Protein AF-A0A2X0KEW1-F1 (afdb_monomer)

Structure (mmCIF, N/CA/C/O backbone):
data_AF-A0A2X0KEW1-F1
#
_entry.id   AF-A0A2X0KEW1-F1
#
loop_
_atom_site.group_PDB
_atom_site.id
_atom_site.type_symbol
_atom_site.label_atom_id
_atom_site.label_alt_id
_atom_site.label_comp_id
_atom_site.label_asym_id
_atom_site.label_entity_id
_atom_site.label_seq_id
_atom_site.pdbx_PDB_ins_code
_atom_site.Cartn_x
_atom_site.Cartn_y
_atom_site.Cartn_z
_atom_site.occupancy
_atom_site.B_iso_or_equiv
_atom_site.auth_seq_id
_atom_site.auth_comp_id
_atom_site.auth_asym_id
_atom_site.auth_atom_id
_atom_site.pdbx_PDB_model_num
ATOM 1 N N . MET A 1 1 ? 1.247 6.894 4.097 1.00 54.88 1 MET A N 1
ATOM 2 C CA . MET A 1 1 ? 2.556 7.555 3.859 1.00 54.88 1 MET A CA 1
ATOM 3 C C . MET A 1 1 ? 3.491 6.530 3.235 1.00 54.88 1 MET A C 1
ATOM 5 O O . MET A 1 1 ? 3.409 5.375 3.637 1.00 54.88 1 MET A O 1
ATOM 9 N N . SER A 1 2 ? 4.317 6.919 2.262 1.00 57.72 2 SER A N 1
ATOM 10 C CA . SER A 1 2 ? 5.411 6.072 1.765 1.00 57.72 2 SER A CA 1
ATOM 11 C C . SER A 1 2 ? 6.691 6.501 2.470 1.00 57.72 2 SER A C 1
ATOM 13 O O . SER A 1 2 ? 7.036 7.681 2.431 1.00 57.72 2 SER A O 1
ATOM 15 N N . MET A 1 3 ? 7.347 5.578 3.164 1.00 66.81 3 MET A N 1
ATOM 16 C CA . MET A 1 3 ? 8.623 5.821 3.834 1.00 66.81 3 MET A CA 1
ATOM 17 C C . MET A 1 3 ? 9.450 4.550 3.678 1.00 66.81 3 MET A C 1
ATOM 19 O O . MET A 1 3 ? 8.982 3.484 4.063 1.00 66.81 3 MET A O 1
ATOM 23 N N . GLU A 1 4 ? 10.627 4.652 3.056 1.00 68.94 4 GLU A N 1
ATOM 24 C CA . GLU A 1 4 ? 11.526 3.507 2.824 1.00 68.94 4 GLU A CA 1
ATOM 25 C C . GLU A 1 4 ? 10.845 2.312 2.125 1.00 68.94 4 GLU A C 1
ATOM 27 O O . GLU A 1 4 ? 10.692 1.252 2.720 1.00 68.94 4 GLU A O 1
ATOM 32 N N . GLN A 1 5 ? 10.391 2.492 0.873 1.00 82.25 5 GLN A N 1
ATOM 33 C CA . GLN A 1 5 ? 9.721 1.468 0.031 1.00 82.25 5 GLN A CA 1
ATOM 34 C C . GLN A 1 5 ? 8.564 0.698 0.708 1.00 82.25 5 GLN A C 1
ATOM 36 O O . GLN A 1 5 ? 8.095 -0.318 0.195 1.00 82.25 5 GLN A O 1
ATOM 41 N N . LYS A 1 6 ? 8.054 1.220 1.827 1.00 84.00 6 LYS A N 1
ATOM 42 C CA . LYS A 1 6 ? 6.966 0.651 2.611 1.00 84.00 6 LYS A CA 1
ATOM 43 C C . LYS A 1 6 ? 5.795 1.614 2.658 1.00 84.00 6 LYS A C 1
ATOM 45 O O . LYS A 1 6 ? 5.957 2.828 2.823 1.00 84.00 6 LYS A O 1
ATOM 50 N N . LEU A 1 7 ? 4.602 1.050 2.547 1.00 85.25 7 LEU A N 1
ATOM 51 C CA . LEU A 1 7 ? 3.351 1.737 2.813 1.00 85.25 7 LEU A CA 1
ATOM 52 C C . LEU A 1 7 ? 2.840 1.321 4.180 1.00 85.25 7 LEU A C 1
ATOM 54 O O . LEU A 1 7 ? 2.822 0.143 4.505 1.00 85.25 7 LEU A O 1
ATOM 58 N N . TYR A 1 8 ? 2.398 2.302 4.957 1.00 86.25 8 TYR A N 1
ATOM 59 C CA . TYR A 1 8 ? 1.833 2.076 6.282 1.00 86.25 8 TYR A CA 1
ATOM 60 C C . TYR A 1 8 ? 0.355 2.450 6.283 1.00 86.25 8 TYR A C 1
ATOM 62 O O . TYR A 1 8 ? 0.009 3.587 5.931 1.00 86.25 8 TYR A O 1
ATOM 70 N N . ALA A 1 9 ? -0.487 1.515 6.718 1.00 85.12 9 ALA A N 1
ATOM 71 C CA . ALA A 1 9 ? -1.858 1.775 7.121 1.00 85.12 9 ALA A CA 1
ATOM 72 C C . ALA A 1 9 ? -1.873 2.142 8.611 1.00 85.12 9 ALA A C 1
ATOM 74 O O . ALA A 1 9 ? -1.269 1.459 9.444 1.00 85.12 9 ALA A O 1
ATOM 75 N N . ARG A 1 10 ? -2.536 3.251 8.944 1.00 86.81 10 ARG A N 1
ATOM 76 C CA . ARG A 1 10 ? -2.697 3.729 10.321 1.00 86.81 10 ARG A CA 1
ATOM 77 C C . ARG A 1 10 ? -4.163 4.044 10.577 1.00 86.81 10 ARG A C 1
ATOM 79 O O . ARG A 1 10 ? -4.792 4.655 9.716 1.00 86.81 10 ARG A O 1
ATOM 86 N N . ALA A 1 11 ? -4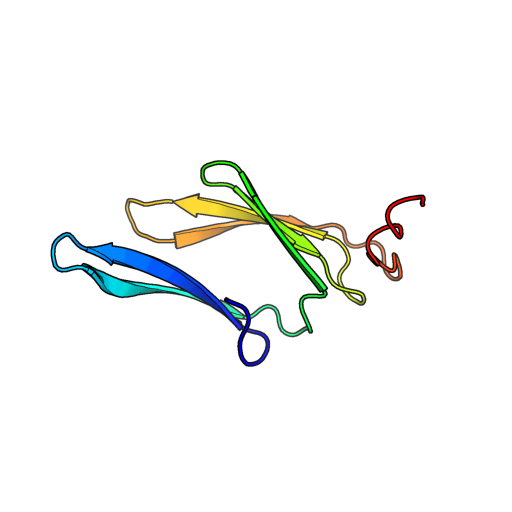.671 3.652 11.739 1.00 84.69 11 ALA A N 1
ATOM 87 C CA . ALA A 1 11 ? -5.987 4.062 12.220 1.00 84.69 11 ALA A CA 1
ATOM 88 C C . ALA A 1 11 ? -5.827 5.262 13.154 1.00 84.69 11 ALA A C 1
ATOM 90 O O . ALA A 1 11 ? -4.821 5.365 13.857 1.00 84.69 11 ALA A O 1
ATOM 91 N N . LEU A 1 12 ? -6.797 6.174 13.115 1.00 85.94 12 LEU A N 1
ATOM 92 C CA . LEU A 1 12 ? -6.894 7.297 14.038 1.00 85.94 12 LEU A CA 1
ATOM 93 C C . LEU A 1 12 ? -7.858 6.903 15.158 1.00 85.94 12 LEU A C 1
ATOM 95 O O . LEU A 1 12 ? -9.046 6.719 14.903 1.00 85.94 12 LEU A O 1
ATOM 99 N N . GLU A 1 13 ? -7.332 6.757 16.367 1.00 87.56 13 GLU A N 1
ATOM 100 C CA . GLU A 1 13 ? -8.118 6.465 17.565 1.00 87.56 13 GLU A CA 1
ATOM 101 C C . GLU A 1 13 ? -8.769 7.742 18.134 1.00 87.56 13 GLU A C 1
ATOM 103 O O . GLU A 1 13 ? -8.314 8.850 17.823 1.00 87.56 13 GLU A O 1
ATOM 108 N N . PRO A 1 14 ? -9.810 7.620 18.985 1.00 87.31 14 PRO A N 1
ATOM 109 C CA . PRO A 1 14 ? -10.532 8.758 19.565 1.00 87.31 14 PRO A CA 1
ATOM 110 C C . PRO A 1 14 ? -9.655 9.787 20.289 1.00 87.31 14 PRO A C 1
ATOM 112 O O . PRO A 1 14 ? -9.985 10.968 20.282 1.00 87.31 14 PRO A O 1
ATOM 115 N N . ASP A 1 15 ? -8.522 9.362 20.852 1.00 92.25 15 ASP A N 1
ATOM 116 C CA . ASP A 1 15 ? -7.558 10.235 21.538 1.00 92.25 15 ASP A CA 1
ATOM 117 C C . ASP A 1 15 ? -6.554 10.902 20.573 1.00 92.25 15 ASP A C 1
ATOM 119 O O . ASP A 1 15 ? -5.455 11.286 20.968 1.00 92.25 15 ASP A O 1
ATOM 123 N N . GLU A 1 16 ? -6.899 10.992 19.284 1.00 84.88 16 GLU A N 1
ATOM 124 C CA . GLU A 1 16 ? -6.061 11.537 18.204 1.00 84.88 16 GLU A CA 1
ATOM 125 C C . GLU A 1 16 ? -4.727 10.791 18.010 1.00 84.88 16 GLU A C 1
ATOM 127 O O . GLU A 1 16 ? -3.766 11.297 17.422 1.00 84.88 16 GLU A O 1
ATOM 132 N N . VAL A 1 17 ? -4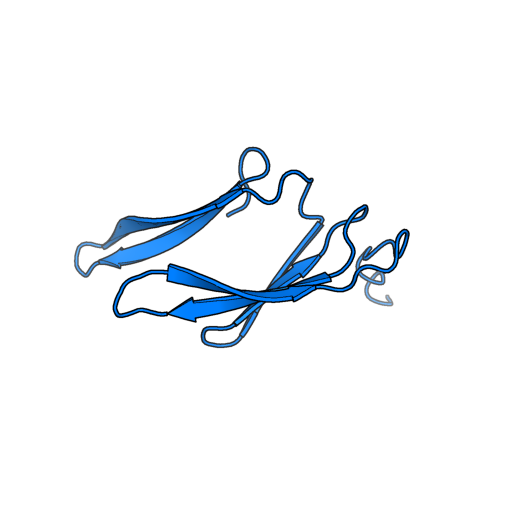.667 9.542 18.475 1.00 88.19 17 VAL A N 1
ATOM 133 C CA . VAL A 1 17 ? -3.483 8.694 18.358 1.00 88.19 17 VAL A CA 1
ATOM 134 C C . VAL A 1 17 ? -3.550 7.893 17.065 1.00 88.19 17 VAL A C 1
ATOM 136 O O . VAL A 1 17 ? -4.497 7.149 16.819 1.00 88.19 17 VAL A O 1
ATOM 139 N N . PHE A 1 18 ? -2.500 7.992 16.249 1.00 87.44 18 PHE A N 1
ATOM 140 C CA . PHE A 1 18 ? -2.328 7.097 15.111 1.00 87.44 18 PHE A CA 1
ATOM 141 C C . PHE A 1 18 ? -1.695 5.781 15.551 1.00 87.44 18 PHE A C 1
ATOM 143 O O . PHE A 1 18 ? -0.505 5.740 15.872 1.00 87.44 18 PHE A O 1
ATOM 150 N N . ILE A 1 19 ? -2.456 4.695 15.480 1.00 87.44 19 ILE A N 1
ATOM 151 C CA . ILE A 1 19 ? -1.930 3.348 15.699 1.00 87.44 19 ILE A CA 1
ATOM 152 C C . ILE A 1 19 ? -1.515 2.723 14.367 1.00 87.44 19 ILE A C 1
ATOM 154 O O . ILE A 1 19 ? -2.172 2.903 13.339 1.00 87.44 19 ILE A O 1
ATOM 158 N N . ALA A 1 20 ?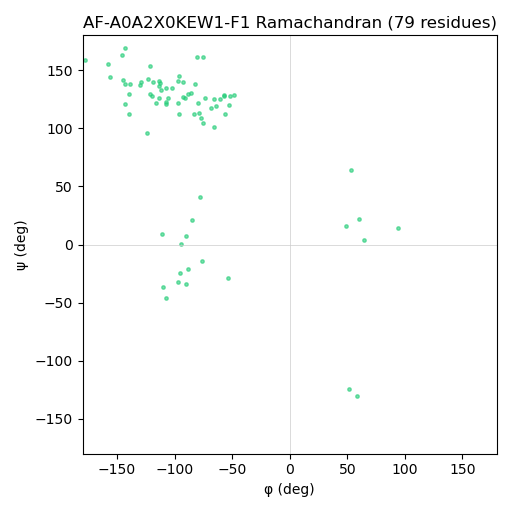 -0.385 2.015 14.362 1.00 86.31 20 ALA A N 1
ATOM 159 C CA . ALA A 1 20 ? 0.042 1.248 13.198 1.00 86.31 20 ALA A CA 1
ATOM 160 C C . ALA A 1 20 ? -0.833 0.001 13.074 1.00 86.31 20 ALA A C 1
ATOM 162 O O . ALA A 1 20 ? -0.955 -0.768 14.023 1.00 86.31 20 ALA A O 1
ATOM 163 N N . VAL A 1 21 ? -1.432 -0.175 11.901 1.00 86.50 21 VAL A N 1
ATOM 164 C CA . VAL A 1 21 ? -2.414 -1.229 11.655 1.00 86.50 21 VAL A CA 1
ATOM 165 C C . VAL A 1 21 ? -1.817 -2.325 10.779 1.00 86.50 21 VAL A C 1
ATOM 167 O O . VAL A 1 21 ? -1.933 -3.506 11.086 1.00 86.50 21 VAL A O 1
ATOM 170 N N . GLU A 1 22 ? -1.141 -1.935 9.700 1.00 88.38 22 GLU A N 1
ATOM 171 C CA . GLU A 1 22 ? -0.513 -2.860 8.758 1.00 88.38 22 GLU A CA 1
ATOM 172 C C . GLU A 1 22 ? 0.601 -2.133 7.983 1.00 88.38 22 GLU A C 1
ATOM 174 O O . GLU A 1 22 ? 0.587 -0.897 7.877 1.00 88.38 22 GLU A O 1
ATOM 179 N N . PHE A 1 23 ? 1.585 -2.879 7.473 1.00 87.50 23 PHE A N 1
ATOM 180 C CA . PHE A 1 23 ? 2.532 -2.359 6.492 1.00 87.50 23 PHE A CA 1
ATOM 181 C C . PHE A 1 23 ? 2.643 -3.273 5.266 1.00 87.50 23 PHE A C 1
ATOM 183 O O . PHE A 1 23 ? 2.780 -4.489 5.385 1.00 87.50 23 PHE A O 1
ATOM 190 N N . LEU A 1 24 ? 2.726 -2.655 4.091 1.00 87.75 24 LEU A N 1
ATOM 191 C CA . LEU A 1 24 ? 3.048 -3.324 2.841 1.00 87.75 24 LEU A CA 1
ATOM 192 C C . LEU A 1 24 ? 4.458 -2.944 2.405 1.00 87.75 24 LEU A C 1
ATOM 194 O O . LEU A 1 24 ? 4.747 -1.768 2.176 1.00 87.75 24 LEU A O 1
ATOM 198 N N . ASP A 1 25 ? 5.311 -3.947 2.228 1.00 89.06 25 ASP A N 1
ATOM 199 C CA . ASP A 1 25 ? 6.560 -3.787 1.493 1.00 89.06 25 ASP A CA 1
ATOM 200 C C . ASP A 1 25 ? 6.265 -3.815 -0.011 1.00 89.06 25 ASP A C 1
ATOM 202 O O . ASP A 1 25 ? 5.809 -4.824 -0.554 1.00 89.06 25 ASP A O 1
ATOM 206 N N . VAL A 1 26 ? 6.478 -2.683 -0.680 1.00 83.19 26 VAL A N 1
ATOM 207 C CA . VAL A 1 26 ? 6.250 -2.558 -2.124 1.00 83.19 26 VAL A CA 1
ATOM 208 C C . VAL A 1 26 ? 7.520 -2.950 -2.897 1.00 83.19 26 VAL A C 1
ATOM 210 O O . VAL A 1 26 ? 7.450 -3.293 -4.075 1.00 83.19 26 VAL A O 1
ATOM 213 N N . GLY A 1 27 ? 8.696 -2.923 -2.255 1.00 85.50 27 GLY A N 1
ATOM 214 C CA . GLY A 1 27 ? 9.998 -3.236 -2.859 1.00 85.50 27 GLY A CA 1
ATOM 215 C C . GLY A 1 27 ? 10.451 -2.278 -3.970 1.00 85.50 27 GLY A C 1
ATOM 216 O O . GLY A 1 27 ? 11.474 -2.510 -4.613 1.00 85.50 27 GLY A O 1
ATOM 217 N N . VAL A 1 28 ? 9.684 -1.215 -4.235 1.00 83.62 28 VAL A N 1
ATOM 218 C CA . VAL A 1 28 ? 9.951 -0.196 -5.258 1.00 83.62 28 VAL A CA 1
ATOM 219 C C . VAL A 1 28 ? 9.483 1.179 -4.797 1.00 83.62 28 VAL A C 1
ATOM 221 O O . VAL A 1 28 ? 8.726 1.331 -3.836 1.00 83.62 28 VAL A O 1
ATOM 224 N N . HIS A 1 29 ? 9.974 2.215 -5.474 1.00 85.62 29 HIS A N 1
ATOM 225 C CA . HIS A 1 29 ? 9.599 3.589 -5.176 1.00 85.62 29 HIS A CA 1
ATOM 226 C C . HIS A 1 29 ? 8.205 3.913 -5.730 1.00 85.62 29 HIS A C 1
ATOM 228 O O . HIS A 1 29 ? 8.038 4.063 -6.937 1.00 85.62 29 HIS A O 1
ATOM 234 N N . VAL A 1 30 ? 7.225 4.061 -4.838 1.00 88.12 30 VAL A N 1
ATOM 235 C CA . VAL A 1 30 ? 5.852 4.463 -5.179 1.00 88.12 30 VAL A CA 1
ATOM 236 C C . VAL A 1 30 ? 5.838 5.876 -5.767 1.00 88.12 30 VAL A C 1
ATOM 238 O O . VAL A 1 30 ? 6.206 6.828 -5.082 1.00 88.12 30 VAL A O 1
ATOM 241 N N . THR A 1 31 ? 5.374 6.025 -7.010 1.00 88.75 31 THR A N 1
ATOM 242 C CA . THR A 1 31 ? 5.241 7.329 -7.689 1.00 88.75 31 THR A CA 1
ATOM 243 C C . THR A 1 31 ? 3.837 7.911 -7.569 1.00 88.75 31 THR A C 1
ATOM 245 O O . THR A 1 31 ? 3.656 9.125 -7.653 1.00 88.75 31 THR A O 1
ATOM 248 N N . SER A 1 32 ? 2.829 7.063 -7.366 1.00 88.19 32 SER A N 1
ATOM 249 C CA . SER A 1 32 ? 1.444 7.483 -7.180 1.00 88.19 32 SER A CA 1
ATOM 250 C C . SER A 1 32 ? 0.721 6.581 -6.187 1.00 88.19 32 SER A C 1
ATOM 252 O O . SER A 1 32 ? 0.922 5.369 -6.143 1.00 88.19 32 SER A O 1
ATOM 254 N N . LEU A 1 33 ? -0.127 7.198 -5.370 1.00 90.69 33 LEU A N 1
ATOM 255 C CA . LEU A 1 33 ? -0.981 6.519 -4.408 1.00 90.69 33 LEU A CA 1
ATOM 256 C C . LEU A 1 33 ? -2.340 7.209 -4.426 1.00 90.69 33 LEU A C 1
ATOM 258 O O . LEU A 1 33 ? -2.425 8.434 -4.338 1.00 90.69 33 LEU A O 1
ATOM 262 N N . THR A 1 34 ? -3.411 6.442 -4.559 1.00 92.75 34 THR A N 1
ATOM 263 C CA . THR A 1 34 ? -4.781 6.947 -4.448 1.00 92.75 34 THR A CA 1
ATOM 264 C C . THR A 1 34 ? -5.611 5.949 -3.664 1.00 92.75 34 THR A C 1
ATOM 266 O O . THR A 1 34 ? -5.483 4.743 -3.855 1.00 92.75 34 THR A O 1
ATOM 269 N N . ALA A 1 35 ? -6.455 6.456 -2.771 1.00 91.38 35 ALA A N 1
ATOM 270 C CA . ALA A 1 35 ? -7.395 5.652 -2.008 1.00 91.38 35 ALA A CA 1
ATOM 271 C C . ALA A 1 35 ? -8.826 6.002 -2.428 1.00 91.38 35 ALA A C 1
ATOM 273 O O . ALA A 1 35 ? -9.150 7.164 -2.672 1.00 91.38 35 ALA A O 1
ATOM 274 N N . THR A 1 36 ? -9.696 5.003 -2.526 1.00 93.88 36 THR A N 1
ATOM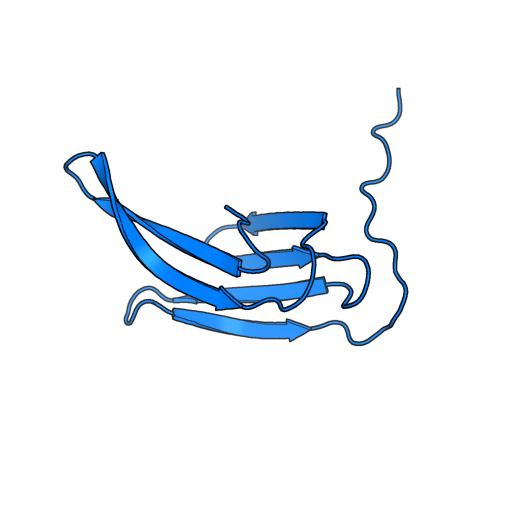 275 C CA . THR A 1 36 ? -11.135 5.193 -2.734 1.00 93.88 36 THR A CA 1
ATOM 276 C C . THR A 1 36 ? -11.874 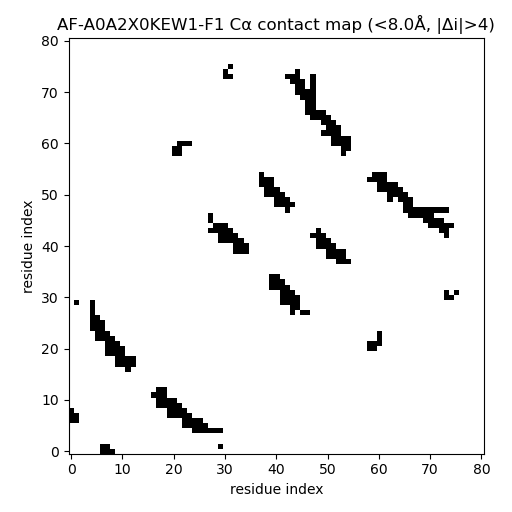4.188 -1.872 1.00 93.88 36 THR A C 1
ATOM 278 O O . THR A 1 36 ? -11.809 2.984 -2.118 1.00 93.88 36 THR A O 1
ATOM 281 N N . LYS A 1 37 ? -12.581 4.686 -0.849 1.00 93.00 37 LYS A N 1
ATOM 282 C CA . LYS A 1 37 ? -13.133 3.853 0.230 1.00 93.00 37 LYS A CA 1
ATOM 283 C C . LYS A 1 37 ? -12.029 2.967 0.823 1.00 93.00 37 LYS A C 1
ATOM 285 O O . LYS A 1 37 ? -10.993 3.482 1.224 1.00 93.00 37 LYS A O 1
ATOM 290 N N . ASN A 1 38 ? -12.233 1.655 0.839 1.00 92.50 38 ASN A N 1
ATOM 291 C CA . ASN A 1 38 ? -11.281 0.674 1.334 1.00 92.50 38 ASN A CA 1
ATOM 292 C C . ASN A 1 38 ? -10.319 0.153 0.250 1.00 92.50 38 ASN A C 1
ATOM 294 O O . ASN A 1 38 ? -9.568 -0.774 0.520 1.00 92.50 38 ASN A O 1
ATOM 298 N N . PHE A 1 39 ? -10.318 0.704 -0.965 1.00 94.06 39 PHE A N 1
ATOM 299 C CA . PHE A 1 39 ? -9.374 0.311 -2.013 1.00 94.06 39 PHE A CA 1
ATOM 300 C C . PHE A 1 39 ? -8.184 1.262 -2.075 1.00 94.06 39 PHE A C 1
ATOM 302 O O . PHE A 1 39 ? -8.346 2.480 -1.968 1.00 94.06 39 PHE A O 1
ATOM 309 N N . LEU A 1 40 ? -6.996 0.705 -2.300 1.00 93.38 40 LEU A N 1
ATOM 310 C CA . LEU A 1 40 ? -5.769 1.452 -2.546 1.00 93.38 40 LEU A CA 1
ATOM 311 C C . LEU A 1 40 ? -5.230 1.088 -3.927 1.00 93.38 40 LEU A C 1
ATOM 313 O O . LEU A 1 40 ? -5.032 -0.086 -4.237 1.00 93.38 40 LEU A O 1
ATOM 317 N N . LEU A 1 41 ? -4.959 2.108 -4.736 1.00 93.75 41 LEU A N 1
ATOM 318 C CA . LEU A 1 41 ? -4.266 1.989 -6.008 1.00 93.75 41 LEU A CA 1
ATOM 319 C C . LEU A 1 41 ? -2.860 2.565 -5.858 1.00 93.75 41 LEU A C 1
ATOM 321 O O . LEU A 1 41 ? -2.692 3.735 -5.507 1.00 93.75 41 LEU A O 1
ATOM 325 N N . ILE A 1 42 ? -1.861 1.731 -6.119 1.00 91.94 42 ILE A N 1
ATOM 326 C CA . ILE A 1 42 ? -0.444 2.080 -6.069 1.00 91.94 42 ILE A CA 1
ATOM 327 C C . ILE A 1 42 ? 0.088 2.039 -7.491 1.00 91.94 42 ILE A C 1
ATOM 329 O O . ILE A 1 42 ? -0.150 1.067 -8.202 1.00 91.94 42 ILE A O 1
ATOM 333 N N . GLY A 1 43 ? 0.821 3.071 -7.887 1.00 90.06 43 GLY A N 1
ATOM 334 C CA . GLY A 1 43 ? 1.587 3.073 -9.122 1.00 90.06 43 GLY A CA 1
ATOM 335 C C . GLY A 1 43 ? 3.058 3.354 -8.857 1.00 90.06 43 GLY A C 1
ATOM 336 O O . GLY A 1 43 ? 3.397 4.200 -8.024 1.00 90.06 43 GLY A O 1
ATOM 337 N N . ASP A 1 44 ? 3.921 2.681 -9.604 1.00 86.00 44 ASP A N 1
ATOM 338 C CA . ASP A 1 44 ? 5.346 2.980 -9.684 1.00 86.00 44 ASP A CA 1
ATOM 339 C C . ASP A 1 44 ? 5.890 2.764 -11.105 1.00 86.00 44 ASP A C 1
ATOM 341 O O . ASP A 1 44 ? 5.219 2.224 -11.986 1.00 86.00 44 ASP A O 1
ATOM 345 N N . ALA A 1 45 ? 7.122 3.214 -11.344 1.00 82.31 45 ALA A N 1
ATOM 346 C CA . ALA A 1 45 ? 7.732 3.192 -12.672 1.00 82.31 45 ALA A CA 1
ATOM 347 C C . ALA A 1 45 ? 8.228 1.803 -13.132 1.00 82.31 45 ALA A C 1
ATOM 349 O O . ALA A 1 45 ? 8.540 1.632 -14.311 1.00 82.31 45 ALA A O 1
ATOM 350 N N . LEU A 1 46 ? 8.343 0.817 -12.234 1.00 83.44 46 LEU A N 1
ATOM 351 C CA . LEU A 1 46 ? 8.931 -0.499 -12.518 1.00 83.44 46 LEU A CA 1
ATOM 352 C C . LEU A 1 46 ? 7.893 -1.628 -12.533 1.00 83.44 46 LEU A C 1
ATOM 354 O O . LEU A 1 46 ? 8.010 -2.557 -13.335 1.00 83.44 46 LEU A O 1
ATOM 358 N N . GLN A 1 47 ? 6.895 -1.564 -11.654 1.00 84.75 47 GLN A N 1
ATOM 359 C CA . GLN A 1 47 ? 5.896 -2.600 -11.411 1.00 84.75 47 GLN A CA 1
ATOM 360 C C . GLN A 1 47 ? 4.482 -2.215 -11.870 1.00 84.75 47 GLN A C 1
ATOM 362 O O . GLN A 1 47 ? 3.552 -2.979 -11.611 1.00 84.75 47 GLN A O 1
ATOM 367 N N . SER A 1 48 ? 4.331 -1.101 -12.598 1.00 89.31 48 SER A N 1
ATOM 368 C CA . SER A 1 48 ? 3.045 -0.593 -13.091 1.00 89.31 48 SER A CA 1
ATOM 369 C C . SER A 1 48 ? 2.070 -0.327 -11.933 1.00 89.31 48 SER A C 1
ATOM 371 O O . SER A 1 48 ? 2.426 0.365 -10.980 1.00 89.31 48 SER A O 1
ATOM 373 N N . VAL A 1 49 ? 0.832 -0.821 -12.027 1.00 91.38 49 VAL A N 1
ATOM 374 C CA . VAL A 1 49 ? -0.258 -0.559 -11.084 1.00 91.38 49 VAL A CA 1
ATOM 375 C C . VAL A 1 49 ? -0.557 -1.789 -10.226 1.00 91.38 49 VAL A C 1
ATOM 377 O O . VAL A 1 49 ? -0.713 -2.898 -10.738 1.00 91.38 49 VAL A O 1
ATOM 380 N N . THR A 1 50 ? -0.725 -1.580 -8.921 1.00 92.50 50 THR A N 1
AT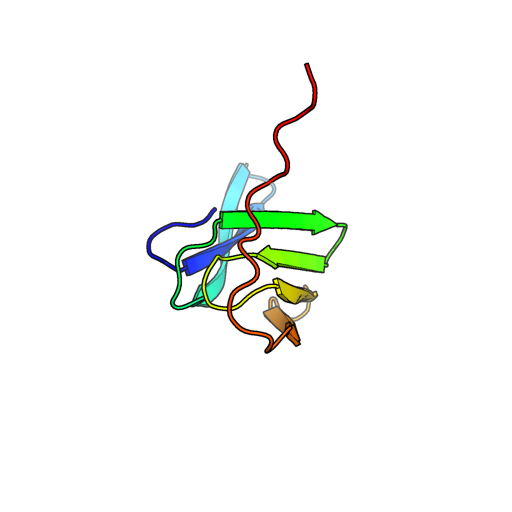OM 381 C CA . THR A 1 50 ? -1.183 -2.584 -7.952 1.00 92.50 50 THR A CA 1
ATOM 382 C C . THR A 1 50 ? -2.459 -2.112 -7.254 1.00 92.50 50 THR A C 1
ATOM 384 O O . THR A 1 50 ? -2.511 -0.997 -6.735 1.00 92.50 50 THR A O 1
ATOM 387 N N . LEU A 1 51 ? -3.486 -2.966 -7.230 1.00 95.06 51 LEU A N 1
ATOM 388 C CA . LEU A 1 51 ? -4.754 -2.740 -6.537 1.00 95.06 51 LEU A CA 1
ATOM 389 C C . LEU A 1 51 ? -4.825 -3.594 -5.268 1.00 95.06 51 LEU A C 1
ATOM 391 O O . LEU A 1 51 ? -4.708 -4.822 -5.315 1.00 95.06 51 LEU A O 1
ATOM 395 N N . LEU A 1 52 ? -5.086 -2.936 -4.144 1.00 94.69 52 LEU A N 1
ATOM 396 C CA . LEU A 1 52 ? -5.266 -3.549 -2.833 1.00 94.69 52 LEU A CA 1
ATOM 397 C C . LEU A 1 52 ? -6.647 -3.212 -2.270 1.00 94.69 52 LEU A C 1
ATOM 399 O O . LEU A 1 52 ? -7.199 -2.150 -2.561 1.00 94.69 52 LEU A O 1
ATOM 403 N N . ALA A 1 53 ? -7.159 -4.078 -1.402 1.00 94.00 53 ALA A N 1
ATOM 404 C CA . ALA A 1 53 ? -8.235 -3.753 -0.475 1.00 94.00 53 ALA A CA 1
ATOM 405 C C . ALA A 1 53 ? -7.726 -3.770 0.964 1.00 94.00 53 ALA A C 1
ATOM 407 O O . ALA A 1 53 ? -6.984 -4.662 1.363 1.00 94.00 53 ALA A O 1
ATOM 408 N N . PHE A 1 54 ? -8.172 -2.797 1.741 1.00 91.69 54 PHE A N 1
ATOM 409 C CA . PHE A 1 54 ? -8.105 -2.801 3.187 1.00 91.69 54 PHE A CA 1
ATOM 410 C C . PHE A 1 54 ? -9.331 -3.530 3.750 1.00 91.69 54 PHE A C 1
ATOM 412 O O . PHE A 1 54 ? -10.471 -3.254 3.360 1.00 91.69 54 PHE A O 1
ATOM 419 N N . GLN A 1 55 ? -9.077 -4.470 4.652 1.00 90.75 55 GLN A N 1
ATOM 420 C CA . GLN A 1 55 ? -10.062 -5.180 5.459 1.00 90.75 55 GLN A CA 1
ATOM 421 C C . GLN A 1 55 ? -9.846 -4.785 6.921 1.00 90.75 55 GLN A C 1
ATOM 423 O O . GLN A 1 55 ? -8.703 -4.704 7.357 1.00 90.75 55 GLN A O 1
ATOM 428 N N . GLU A 1 56 ? -10.928 -4.520 7.652 1.00 85.88 56 GLU A N 1
ATOM 429 C CA . GLU A 1 56 ? -10.886 -4.049 9.045 1.00 85.88 56 GLU A CA 1
ATOM 430 C C . GLU A 1 56 ? -10.883 -5.198 10.065 1.00 85.88 56 GLU A C 1
ATOM 432 O O . GLU A 1 56 ? -10.199 -5.115 11.079 1.00 85.88 56 GLU A O 1
ATOM 437 N N . ASP A 1 57 ? -11.577 -6.301 9.769 1.00 85.12 57 ASP A N 1
ATOM 438 C CA . ASP A 1 57 ? -11.729 -7.434 10.688 1.00 85.12 57 ASP A CA 1
ATOM 439 C C . ASP A 1 57 ? -11.247 -8.758 10.050 1.00 85.12 57 ASP A C 1
ATOM 441 O O . ASP A 1 57 ? -11.975 -9.370 9.259 1.00 85.12 57 ASP A O 1
ATOM 445 N N . PRO A 1 58 ? -9.996 -9.199 10.297 1.00 87.56 58 PRO A N 1
ATOM 446 C CA . PRO A 1 58 ? -8.917 -8.448 10.937 1.00 87.56 58 PRO A CA 1
ATOM 447 C C . PRO A 1 58 ? -8.310 -7.400 9.999 1.00 87.56 58 PRO A C 1
ATOM 449 O O . PRO A 1 58 ? -8.386 -7.514 8.771 1.00 87.56 58 PRO A O 1
ATOM 452 N N . TYR A 1 59 ? -7.620 -6.434 10.598 1.00 87.25 59 TYR A N 1
ATOM 453 C CA . TYR A 1 59 ? -6.872 -5.411 9.890 1.00 87.25 59 TYR A CA 1
ATOM 454 C C . TYR A 1 59 ? -5.840 -6.002 8.922 1.00 87.25 59 TYR A C 1
ATOM 456 O O . TYR A 1 59 ? -4.859 -6.621 9.342 1.00 87.25 59 TYR A O 1
ATOM 464 N N . LYS A 1 60 ? -6.057 -5.821 7.615 1.00 88.50 60 LYS A N 1
ATOM 465 C CA . LYS A 1 60 ? -5.205 -6.416 6.579 1.00 88.50 60 LYS A CA 1
ATOM 466 C C . LYS A 1 60 ? -5.255 -5.656 5.258 1.00 88.50 60 LYS A C 1
ATOM 468 O O . LYS A 1 60 ? -6.320 -5.221 4.825 1.00 88.50 60 LYS A O 1
ATOM 473 N N . LEU A 1 61 ? -4.117 -5.591 4.562 1.00 89.56 61 LEU A N 1
ATOM 474 C CA . LEU A 1 61 ? -4.067 -5.275 3.135 1.00 89.56 61 LEU A CA 1
ATOM 475 C C . LEU A 1 61 ? -4.089 -6.563 2.299 1.00 89.56 61 LEU A C 1
ATOM 477 O O . LEU A 1 61 ? -3.304 -7.489 2.500 1.00 89.56 61 LEU A O 1
ATOM 481 N N . VAL A 1 62 ? -5.016 -6.632 1.349 1.00 92.00 62 VAL A N 1
ATOM 482 C CA . VAL A 1 62 ? -5.247 -7.789 0.480 1.00 92.00 62 VAL A CA 1
ATOM 483 C C . VAL A 1 62 ? -4.952 -7.394 -0.961 1.00 92.00 62 VAL A C 1
ATOM 485 O O . VAL A 1 62 ? -5.572 -6.473 -1.489 1.00 92.00 62 VAL A O 1
ATOM 488 N N . LEU A 1 63 ? -4.023 -8.099 -1.613 1.00 92.25 63 LEU A N 1
ATOM 489 C CA . LEU A 1 63 ? -3.755 -7.940 -3.043 1.00 92.25 63 LEU A CA 1
ATOM 490 C C . LEU A 1 63 ? -4.941 -8.454 -3.856 1.00 92.25 63 LEU A C 1
ATOM 492 O O . LEU A 1 63 ? -5.257 -9.640 -3.811 1.00 92.25 63 LEU A O 1
ATOM 496 N N . LEU A 1 64 ? -5.568 -7.559 -4.617 1.00 95.69 64 LEU A N 1
ATOM 497 C CA . LEU A 1 64 ? -6.678 -7.901 -5.505 1.00 95.69 64 LEU A CA 1
ATOM 498 C C . LEU A 1 64 ? -6.217 -8.110 -6.943 1.00 95.69 64 LEU A C 1
ATOM 500 O O . LEU A 1 64 ? -6.791 -8.916 -7.669 1.00 95.69 64 LEU A O 1
ATOM 504 N N . GLY A 1 65 ? -5.181 -7.385 -7.365 1.00 94.31 65 GLY A N 1
ATOM 505 C CA . GLY A 1 65 ? -4.646 -7.510 -8.710 1.00 94.31 65 GLY A CA 1
ATOM 506 C C . GLY A 1 65 ? -3.434 -6.626 -8.945 1.00 94.31 65 GLY A C 1
ATOM 507 O O . GLY A 1 65 ? -3.209 -5.639 -8.243 1.00 94.31 65 GLY A O 1
ATOM 508 N N . ARG A 1 66 ? -2.652 -6.996 -9.956 1.00 91.38 66 ARG A N 1
ATOM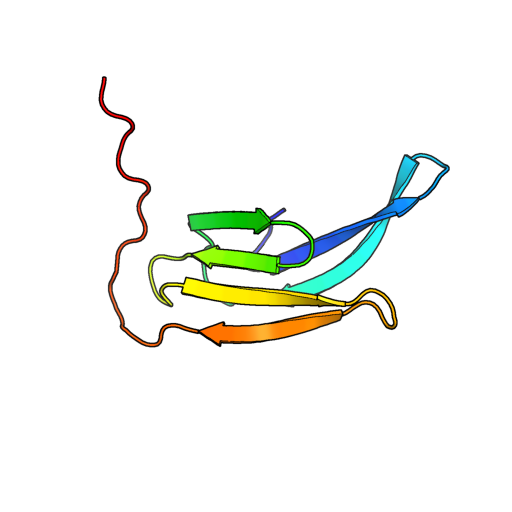 509 C CA . ARG A 1 66 ? -1.457 -6.273 -10.377 1.00 91.38 66 ARG A CA 1
ATOM 510 C C . ARG A 1 66 ? -1.325 -6.312 -11.890 1.00 91.38 66 ARG A C 1
ATOM 512 O O . ARG A 1 66 ? -1.542 -7.354 -12.507 1.00 91.38 66 ARG A O 1
ATOM 519 N N . ASP A 1 67 ? -0.956 -5.181 -12.472 1.00 90.69 67 ASP A N 1
ATOM 520 C CA . ASP A 1 67 ? -0.526 -5.124 -13.860 1.00 90.69 67 ASP A CA 1
ATOM 521 C C . ASP A 1 67 ? 0.931 -5.598 -13.967 1.00 90.69 67 ASP A C 1
ATOM 523 O O . ASP A 1 67 ? 1.832 -5.050 -13.338 1.00 90.69 67 ASP A O 1
ATOM 527 N N . TYR A 1 68 ? 1.167 -6.642 -14.761 1.00 86.75 68 TYR A N 1
ATOM 528 C CA . TYR A 1 68 ? 2.500 -7.217 -14.969 1.00 86.75 68 TYR A CA 1
ATOM 529 C C . TYR A 1 68 ? 3.214 -6.659 -16.206 1.00 86.75 68 TYR A C 1
ATOM 531 O O . TYR A 1 68 ? 4.340 -7.072 -16.506 1.00 86.75 68 TYR A O 1
ATOM 539 N N . ARG A 1 69 ? 2.593 -5.729 -16.943 1.00 84.38 69 ARG A N 1
ATOM 540 C CA . ARG A 1 69 ? 3.252 -5.040 -18.057 1.00 84.38 69 ARG A CA 1
ATOM 541 C C . ARG A 1 69 ? 4.387 -4.175 -17.514 1.00 84.38 69 ARG A C 1
ATOM 543 O O . ARG A 1 69 ? 4.189 -3.331 -16.647 1.00 84.38 69 ARG A O 1
ATOM 550 N N . ARG A 1 70 ? 5.596 -4.378 -18.034 1.00 67.25 70 ARG A N 1
ATOM 551 C CA . ARG A 1 70 ? 6.769 -3.574 -17.666 1.00 67.25 70 ARG A CA 1
ATOM 552 C C . ARG A 1 70 ? 6.787 -2.271 -18.468 1.00 67.25 70 ARG A C 1
ATOM 554 O O . ARG A 1 70 ? 6.576 -2.306 -19.677 1.00 67.25 70 ARG A O 1
ATOM 561 N N . GLY A 1 71 ? 7.115 -1.156 -17.814 1.00 61.06 71 GLY A N 1
ATOM 562 C CA . GLY A 1 71 ? 7.526 0.078 -18.496 1.00 61.06 71 GLY A CA 1
ATOM 563 C C . GLY A 1 71 ? 6.440 1.115 -18.789 1.00 61.06 71 GLY A C 1
ATOM 564 O O . GLY A 1 71 ? 6.708 2.039 -19.555 1.00 61.06 71 GLY A O 1
ATOM 565 N N . LEU A 1 72 ? 5.247 1.031 -18.186 1.00 58.81 72 LEU A N 1
ATOM 566 C CA . LEU A 1 72 ? 4.377 2.208 -18.149 1.00 58.81 72 LEU A CA 1
ATOM 567 C C . LEU A 1 72 ? 4.945 3.183 -17.109 1.00 58.81 72 LEU A C 1
ATOM 569 O O . LEU A 1 72 ? 4.823 2.963 -15.907 1.00 58.81 72 LEU A O 1
ATOM 573 N N . SER A 1 73 ? 5.584 4.259 -17.566 1.00 58.56 73 SER A N 1
ATOM 574 C CA . SER A 1 73 ? 5.867 5.394 -16.689 1.00 58.56 73 SER A CA 1
ATOM 575 C C . SER A 1 73 ? 4.530 6.012 -16.287 1.00 58.56 73 SER A C 1
ATOM 577 O O . SER A 1 73 ? 3.914 6.735 -17.067 1.00 58.56 73 SER A O 1
ATOM 579 N N . LEU A 1 74 ? 4.061 5.710 -15.076 1.00 63.03 74 LEU A N 1
ATOM 580 C CA . LEU A 1 74 ? 2.863 6.307 -14.478 1.00 63.03 74 LEU A CA 1
ATOM 581 C C . LEU A 1 74 ? 3.160 7.717 -13.943 1.00 63.03 74 LEU A C 1
ATOM 583 O O . LEU A 1 74 ? 2.732 8.088 -12.849 1.00 63.03 74 LEU A O 1
ATOM 587 N N . ALA A 1 75 ? 3.943 8.502 -14.688 1.00 59.34 75 ALA A N 1
ATOM 588 C CA . ALA A 1 75 ? 4.045 9.927 -14.437 1.00 59.34 75 ALA A CA 1
ATOM 589 C C . ALA A 1 75 ? 2.641 10.513 -14.610 1.00 59.34 75 ALA A C 1
ATOM 591 O O . ALA A 1 75 ? 1.999 10.296 -15.641 1.00 59.34 75 ALA A O 1
ATOM 592 N N . ARG A 1 76 ? 2.144 11.223 -13.588 1.00 55.91 76 ARG A N 1
ATOM 593 C CA . ARG A 1 76 ? 0.927 12.027 -13.733 1.00 55.91 76 ARG A CA 1
ATOM 594 C C . ARG A 1 76 ? 1.082 12.862 -15.003 1.00 55.91 76 ARG A C 1
ATOM 596 O O . ARG A 1 76 ? 2.105 13.530 -15.161 1.00 55.91 76 ARG A O 1
ATOM 603 N N . ALA A 1 77 ? 0.090 12.809 -15.893 1.00 50.00 77 ALA A N 1
ATOM 604 C CA . ALA A 1 77 ? 0.006 13.787 -16.966 1.00 50.00 77 ALA A CA 1
ATOM 605 C C . ALA A 1 77 ? 0.100 15.178 -16.311 1.00 50.00 77 ALA A C 1
ATOM 607 O O . ALA A 1 77 ? -0.611 15.403 -15.325 1.00 50.00 77 ALA A O 1
ATOM 608 N N . PRO A 1 78 ? 1.007 16.063 -16.765 1.00 48.56 78 PRO A N 1
ATOM 609 C CA . PRO A 1 78 ? 1.042 17.419 -16.250 1.00 48.56 78 PRO A CA 1
ATOM 610 C C . PRO A 1 78 ? -0.343 18.013 -16.489 1.00 48.56 78 PRO A C 1
ATOM 612 O O . PRO A 1 78 ? -0.882 17.894 -17.592 1.00 48.56 78 PRO A O 1
ATOM 615 N N . GLU A 1 79 ? -0.949 18.559 -15.436 1.00 54.25 79 GLU A N 1
ATOM 616 C CA . GLU A 1 79 ? -2.209 19.283 -15.559 1.00 54.25 79 GLU A CA 1
ATOM 617 C C . GLU A 1 79 ? -2.010 20.342 -16.651 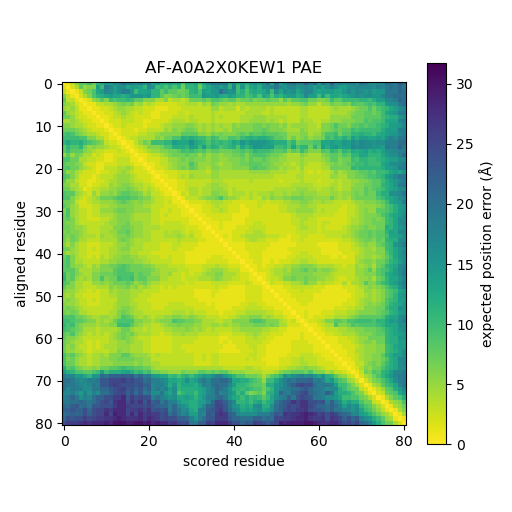1.00 54.25 79 GLU A C 1
ATOM 619 O O . GLU A 1 79 ? -1.058 21.124 -16.602 1.00 54.25 79 GLU A O 1
ATOM 624 N N . LEU A 1 80 ? -2.820 20.264 -17.710 1.00 48.66 80 LEU A N 1
ATOM 625 C CA . LEU A 1 80 ? -2.797 21.241 -18.792 1.00 48.66 80 LEU A CA 1
ATOM 626 C C . LEU A 1 80 ? -3.045 22.630 -18.183 1.00 48.66 80 LEU A C 1
ATOM 628 O O . LEU A 1 80 ? -3.984 22.783 -17.402 1.00 48.66 80 LEU A O 1
ATOM 632 N N . MET A 1 81 ? -2.154 23.568 -18.534 1.00 45.53 81 MET A N 1
ATOM 633 C CA . MET A 1 81 ? -2.175 25.004 -18.204 1.00 45.53 81 MET A CA 1
ATOM 634 C C . MET A 1 81 ? -3.560 25.644 -18.276 1.00 45.53 81 MET A C 1
ATOM 636 O O . MET A 1 81 ? -4.298 25.337 -19.240 1.00 45.53 81 MET A O 1
#

Foldseek 3Di:
DDDPQKDWDWDQDPVRDTDTQDMDRNVADFPDWDDDPQKIWTADQAFGIWIWGADVVPTDIHTPDGDRDGGDHPDPDPDDD

pLDDT: mean 82.57, std 13.2, range [45.53, 95.69]

Solvent-accessible surface area (backbone atoms only — not comparable to full-atom values): 4935 Å² total; per-residue (Å²): 99,81,60,89,43,24,39,51,46,65,47,77,44,97,86,75,44,74,43,84,58,43,75,47,79,66,84,47,70,73,70,40,77,50,74,58,91,54,34,38,41,39,27,18,56,68,59,23,41,38,38,31,35,56,41,76,90,68,64,38,81,42,85,76,48,68,46,83,62,73,65,49,68,64,66,76,76,74,80,80,128

Sequence (81 aa):
MSMEQKLYARALEPDEVFIAVEFLDVGVHVTSLTATKNFLLIGDALQSVTLLAFQEDPYKLVLLGRDYRRGLSLARAPELM

Secondary structure (DSSP, 8-state):
-EETTEEEEEEE-TTS-EEEEEEEE-SS-EEEEEEETTEEEEEETTTEEEEEEEEETTEEEEEEEE---S----PPPPPP-

Organism: NCBI:txid289078

Nearest PDB structures (foldseek):
  6ue5-assembly1_B  TM=8.906E-01  e=6.246E-03  Homo sapiens
  8roy-assembly1_B  TM=8.826E-01  e=6.986E-03  Homo sapiens
  2b5l-assembly1_A  TM=8.876E-01  e=8.261E-03  Homo sapiens
  6pai-assembly1_A  TM=8.860E-01  e=1.093E-02  Homo sapiens
  8qh5-assembly1_B  TM=8.481E-01  e=7.387E-03  Homo sapiens

InterPro domains:
  IPR004871 RSE1/DDB1/CPSF1, C-terminal [PF03178] (2-69)
  IPR015943 WD40/YVTN repeat-like-containing domain superfamily [G3DSA:2.130.10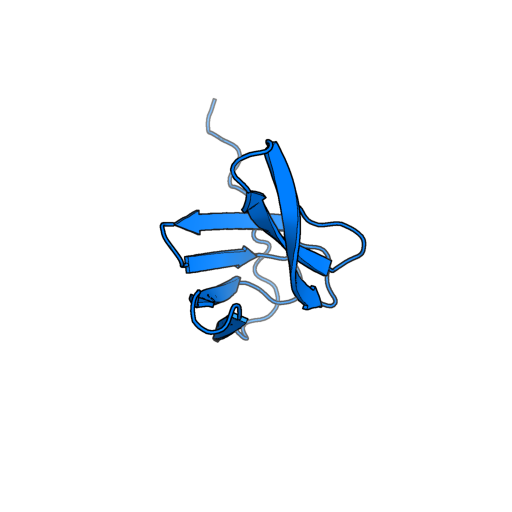.10] (1-75)

Radius of gyration: 14.13 Å; Cα contacts (8 Å, |Δi|>4): 154; chains: 1; bounding box: 25×34×40 Å

Mean predicted aligned error: 7.22 Å